Protein AF-A0A950X921-F1 (afdb_monomer)

Radius of gyration: 24.31 Å; Cα contacts (8 Å, |Δi|>4): 51; chains: 1; bounding box: 47×46×58 Å

Sequence (101 aa):
MPWKEHGVMEERFRLVEEWKSGDWSMAELCRFYGVTRVTGYKWVERYESGGMEALRDLSRAPKRHPNEVGEEMEDLVIAEREKHPSWGAPKIRARLSREHP

Foldseek 3Di:
DPDDDDDPLRLLQVLLVVVVVVPDDLVRSCV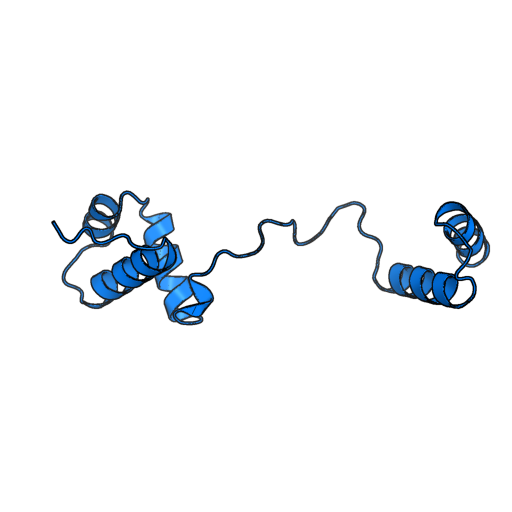VSVHDSVVSVVSNVQCVVPNSVSSDDDDPDDPDDPPDDDPVVVVQLVVLCVVPVPDDPVVSVVVCVVVPD

Mean predicted aligned error: 8.4 Å

Structure (mmCIF, N/CA/C/O backbone):
data_AF-A0A950X921-F1
#
_entry.id   AF-A0A950X921-F1
#
loop_
_atom_site.group_PDB
_atom_site.id
_atom_site.type_symbol
_atom_site.label_atom_id
_atom_site.label_alt_id
_atom_site.label_comp_id
_atom_site.label_asym_id
_atom_site.label_entity_id
_atom_site.label_seq_id
_atom_site.pdbx_PDB_ins_code
_atom_site.Cartn_x
_atom_site.Cartn_y
_atom_site.Cartn_z
_atom_site.occupancy
_atom_site.B_iso_or_equiv
_atom_site.auth_seq_id
_atom_site.auth_comp_id
_atom_site.auth_asym_id
_atom_site.auth_atom_id
_atom_site.pdbx_PDB_model_num
ATOM 1 N N . MET A 1 1 ? -24.030 27.620 5.036 1.00 44.66 1 MET A N 1
ATOM 2 C CA . MET A 1 1 ? -23.810 26.229 5.486 1.00 44.66 1 MET A CA 1
ATOM 3 C C . MET A 1 1 ? -22.370 25.872 5.154 1.00 44.66 1 MET A C 1
ATOM 5 O O . MET A 1 1 ? -22.095 25.753 3.965 1.00 44.66 1 MET A O 1
ATOM 9 N N . PRO A 1 2 ? -21.427 25.812 6.109 1.00 57.47 2 PRO A N 1
ATOM 10 C CA . PRO A 1 2 ? -20.059 25.445 5.776 1.00 57.47 2 PRO A CA 1
ATOM 11 C C . PRO A 1 2 ? -20.007 23.919 5.707 1.00 57.47 2 PRO A C 1
ATOM 13 O O . PRO A 1 2 ? -19.871 23.237 6.721 1.00 57.47 2 PRO A O 1
ATOM 16 N N . TRP A 1 3 ? -20.240 23.382 4.515 1.00 58.03 3 TRP A N 1
ATOM 17 C CA . TRP A 1 3 ? -20.096 21.958 4.250 1.00 58.03 3 TRP A CA 1
ATOM 18 C C . TRP A 1 3 ? -18.636 21.571 4.452 1.00 58.03 3 TRP A C 1
ATOM 20 O O . TRP A 1 3 ? -17.739 22.255 3.961 1.00 58.03 3 TRP A O 1
ATOM 30 N N . LYS A 1 4 ? -18.399 20.491 5.196 1.00 61.12 4 LYS A N 1
ATOM 31 C CA . LYS A 1 4 ? -17.074 19.889 5.264 1.00 61.12 4 LYS A CA 1
ATOM 32 C C . LYS A 1 4 ? -16.993 18.821 4.182 1.00 61.12 4 LYS A C 1
ATOM 34 O O . LYS A 1 4 ? -17.518 17.723 4.353 1.00 61.12 4 LYS A O 1
ATOM 39 N N . GLU A 1 5 ? -16.389 19.173 3.059 1.00 63.59 5 GLU A N 1
ATOM 40 C CA . GLU A 1 5 ? -15.915 18.189 2.092 1.00 63.59 5 GLU A CA 1
ATOM 41 C C . GLU A 1 5 ? -14.666 17.545 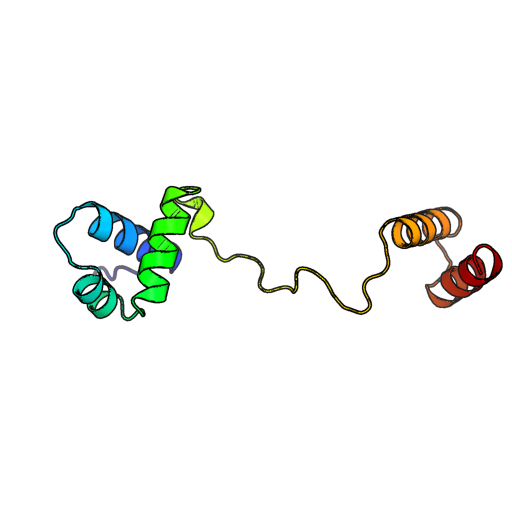2.684 1.00 63.59 5 GLU A C 1
ATOM 43 O O . GLU A 1 5 ? -13.728 18.251 3.048 1.00 63.59 5 GLU A O 1
ATOM 48 N N . HIS A 1 6 ? -14.674 16.225 2.834 1.00 69.69 6 HIS A N 1
ATOM 49 C CA . HIS A 1 6 ? -13.517 15.501 3.337 1.00 69.69 6 HIS A CA 1
ATOM 50 C C . HIS A 1 6 ? -12.996 14.556 2.273 1.00 69.69 6 HIS A C 1
ATOM 52 O O . HIS A 1 6 ? -13.762 13.854 1.610 1.00 69.69 6 HIS A O 1
ATOM 58 N N . GLY A 1 7 ? -11.676 14.528 2.122 1.00 86.50 7 GLY A N 1
ATOM 59 C CA . GLY A 1 7 ? -11.031 13.550 1.260 1.00 86.50 7 GLY A CA 1
ATOM 60 C C . GLY A 1 7 ? -11.089 12.149 1.872 1.00 86.50 7 GLY A C 1
ATOM 61 O O . GLY A 1 7 ? -11.084 11.985 3.090 1.00 86.50 7 GLY A O 1
ATOM 62 N N . VAL A 1 8 ? -11.024 11.117 1.027 1.00 89.31 8 VAL A N 1
ATOM 63 C CA . VAL A 1 8 ? -10.934 9.708 1.466 1.00 89.31 8 VAL A CA 1
ATOM 64 C C . VAL A 1 8 ? -9.798 9.499 2.482 1.00 89.31 8 VAL A C 1
ATOM 66 O O . VAL A 1 8 ? -9.927 8.718 3.422 1.00 89.31 8 VAL A O 1
ATOM 69 N N . MET A 1 9 ? -8.684 10.219 2.321 1.00 91.94 9 MET A N 1
ATOM 70 C CA . MET A 1 9 ? -7.558 10.203 3.261 1.00 91.94 9 MET A CA 1
ATOM 71 C C . MET A 1 9 ? -7.914 10.763 4.642 1.00 91.94 9 MET A C 1
ATOM 73 O O . MET A 1 9 ? -7.530 10.173 5.648 1.00 91.94 9 MET A O 1
ATOM 77 N N . GLU A 1 10 ? -8.654 11.871 4.703 1.00 92.31 10 GLU A N 1
ATOM 78 C CA . GLU A 1 10 ? -9.081 12.485 5.967 1.00 92.31 10 GLU A CA 1
ATOM 79 C C . GLU A 1 10 ? -10.108 11.625 6.701 1.00 92.31 10 GLU A C 1
ATOM 81 O O . GLU A 1 10 ? -10.102 11.564 7.929 1.00 92.31 10 GLU A O 1
ATOM 86 N N . GLU A 1 11 ? -10.993 10.941 5.973 1.00 94.12 11 GLU A N 1
ATOM 87 C CA . GLU A 1 11 ? -11.918 9.979 6.581 1.00 94.12 11 GLU A CA 1
ATOM 88 C C . GLU A 1 11 ? -11.181 8.772 7.161 1.00 94.12 11 GLU A C 1
ATOM 90 O O . GLU A 1 11 ? -11.426 8.399 8.307 1.00 94.12 11 GLU A O 1
ATOM 95 N N . ARG A 1 12 ? -10.222 8.201 6.417 1.00 95.50 12 ARG A N 1
ATOM 96 C CA . ARG A 1 12 ? -9.374 7.106 6.920 1.00 95.50 12 ARG A CA 1
ATOM 97 C C . ARG A 1 12 ? -8.589 7.529 8.156 1.00 95.50 12 ARG A C 1
ATOM 99 O O . ARG A 1 12 ? -8.477 6.746 9.093 1.00 95.50 12 ARG A O 1
ATOM 106 N N . PHE A 1 13 ? -8.047 8.744 8.154 1.00 96.00 13 PHE A N 1
ATOM 107 C C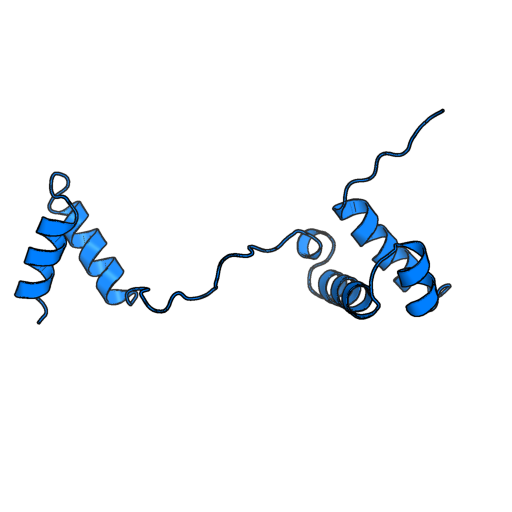A . PHE A 1 13 ? -7.277 9.262 9.279 1.00 96.00 13 PH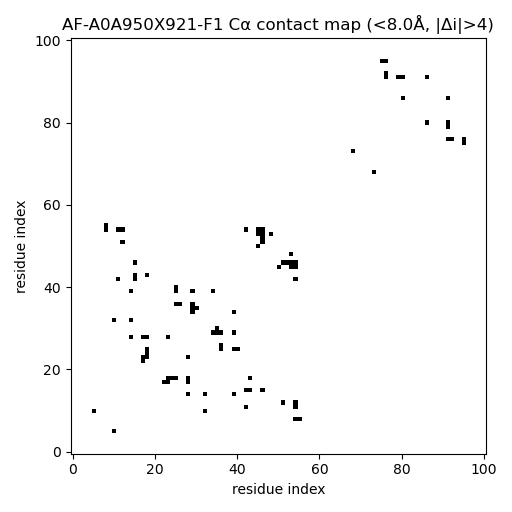E A CA 1
ATOM 108 C C . PHE A 1 13 ? -8.147 9.447 10.526 1.00 96.00 13 PHE A C 1
ATOM 110 O O . PHE A 1 13 ? -7.789 8.932 11.582 1.00 96.00 13 PHE A O 1
ATOM 117 N N . ARG A 1 14 ? -9.324 10.071 10.400 1.00 95.50 14 ARG A N 1
ATOM 118 C CA . ARG A 1 14 ? -10.240 10.239 11.539 1.00 95.50 14 ARG A CA 1
ATOM 119 C C . ARG A 1 14 ? -10.760 8.935 12.105 1.00 95.50 14 ARG A C 1
ATOM 121 O O . ARG A 1 14 ? -10.825 8.811 13.320 1.00 95.50 14 ARG A O 1
ATOM 128 N N . LEU A 1 15 ? -11.051 7.950 11.253 1.00 96.12 15 LEU A N 1
ATOM 129 C CA . LEU A 1 15 ? -11.377 6.606 11.723 1.00 96.12 15 LEU A CA 1
ATOM 130 C C . LEU A 1 15 ? -10.272 6.092 12.656 1.00 96.12 15 LEU A C 1
ATOM 132 O O . LEU A 1 15 ? -10.559 5.567 13.726 1.00 96.12 15 LEU A O 1
ATOM 136 N N . VAL A 1 16 ? -9.001 6.266 12.288 1.00 97.00 16 VAL A N 1
ATOM 137 C CA . VAL A 1 16 ? -7.889 5.824 13.137 1.00 97.00 16 VAL A CA 1
ATOM 138 C C . VAL A 1 16 ? -7.763 6.661 14.412 1.00 97.00 16 VAL A C 1
ATOM 140 O O . VAL A 1 16 ? -7.508 6.089 15.469 1.00 97.00 16 VAL A O 1
ATOM 143 N N . GLU A 1 17 ? -7.943 7.981 14.352 1.00 96.75 17 GLU A N 1
ATOM 144 C CA . GLU A 1 17 ? -7.905 8.833 15.550 1.00 96.75 17 GLU A CA 1
ATOM 145 C C . GLU A 1 17 ? -9.013 8.479 16.550 1.00 96.75 17 GLU A C 1
ATOM 147 O O . GLU A 1 17 ? -8.733 8.314 17.736 1.00 96.75 17 GLU A O 1
ATOM 152 N N . GLU A 1 18 ? -10.244 8.283 16.078 1.00 97.25 18 GLU A N 1
ATOM 153 C CA . GLU A 1 18 ? -11.379 7.879 16.917 1.00 97.25 18 GLU A CA 1
ATOM 154 C C . GLU A 1 18 ? -11.217 6.456 17.459 1.00 97.25 18 GLU A C 1
ATOM 156 O O . GLU A 1 18 ? -11.597 6.174 18.592 1.00 97.25 18 GLU A O 1
ATOM 161 N N . TRP A 1 19 ? -10.587 5.553 16.701 1.00 97.19 19 TRP A N 1
ATOM 162 C CA . TRP A 1 19 ? -10.196 4.251 17.242 1.00 97.19 19 TRP A CA 1
ATOM 163 C C . TRP A 1 19 ? -9.173 4.391 18.377 1.00 97.19 19 TRP A C 1
ATOM 165 O O . TRP A 1 19 ? -9.285 3.722 19.404 1.00 97.19 19 TRP A O 1
ATOM 175 N N . LYS A 1 20 ? -8.180 5.274 18.212 1.00 95.44 20 LYS A N 1
ATOM 176 C CA . LYS A 1 20 ? -7.127 5.511 19.209 1.00 95.44 20 LYS A CA 1
ATOM 177 C C . LYS A 1 20 ? -7.614 6.237 20.458 1.00 95.44 20 LYS A C 1
ATOM 179 O O . LYS A 1 20 ? -6.957 6.108 21.489 1.00 95.44 20 LYS A O 1
ATOM 184 N N . SER A 1 21 ? -8.726 6.971 20.392 1.00 95.75 21 SER A N 1
ATOM 185 C CA . SER A 1 21 ? -9.311 7.593 21.585 1.00 95.75 21 SER A CA 1
ATOM 186 C C . SER A 1 21 ? -9.814 6.548 22.587 1.00 95.75 21 SER A C 1
ATOM 188 O O . SER A 1 21 ? -9.817 6.800 23.787 1.00 95.75 21 SER A O 1
ATOM 190 N N . GLY A 1 22 ? -10.177 5.352 22.104 1.00 95.06 22 GLY A N 1
ATOM 191 C CA . GLY A 1 22 ? -10.694 4.259 22.928 1.00 95.06 22 GLY A CA 1
ATOM 192 C C . GLY A 1 22 ? -12.166 4.414 23.320 1.00 95.06 22 GLY A C 1
ATOM 193 O O . GLY A 1 22 ? -12.694 3.552 24.019 1.00 95.06 22 GLY A O 1
ATOM 194 N N . ASP A 1 23 ? -12.841 5.465 22.845 1.00 95.62 23 ASP A N 1
ATOM 195 C CA . ASP A 1 23 ? -14.246 5.749 23.175 1.00 95.62 23 ASP A CA 1
ATOM 196 C C . ASP A 1 23 ? -15.235 4.883 22.378 1.00 95.62 23 ASP A C 1
ATOM 198 O O . ASP A 1 23 ? -16.413 4.794 22.723 1.00 95.62 23 ASP A O 1
ATOM 202 N N . TRP A 1 24 ? -14.762 4.245 21.304 1.00 96.00 24 TRP A N 1
ATOM 203 C CA . TRP A 1 24 ? -15.577 3.478 20.367 1.00 96.00 24 TRP A CA 1
ATOM 204 C C . TRP A 1 24 ? -15.110 2.031 20.287 1.00 96.00 24 TRP A C 1
ATOM 206 O O . TRP A 1 24 ? -13.919 1.744 20.147 1.00 96.00 24 TRP A O 1
ATOM 216 N N . SER A 1 25 ? -16.054 1.091 20.240 1.00 97.25 25 SER A N 1
ATOM 217 C CA . SER A 1 25 ? -15.730 -0.245 19.742 1.00 97.25 25 SER A CA 1
ATOM 218 C C . SER A 1 25 ? -15.538 -0.218 18.220 1.00 97.25 25 SER A C 1
ATOM 220 O O . SER A 1 25 ? -16.178 0.552 17.499 1.00 97.25 25 SER A O 1
ATOM 222 N N . MET A 1 26 ? -14.728 -1.140 17.685 1.00 96.94 26 MET A N 1
ATOM 223 C CA . MET A 1 26 ? -14.494 -1.228 16.235 1.00 96.94 26 MET A CA 1
ATOM 224 C C . MET A 1 26 ? -15.804 -1.439 15.460 1.00 96.94 26 MET A C 1
ATOM 226 O O . MET A 1 26 ? -15.958 -0.986 14.329 1.00 96.94 26 MET A O 1
ATOM 230 N N . ALA A 1 27 ? -16.771 -2.133 16.066 1.00 97.31 27 ALA A N 1
ATOM 231 C CA . ALA A 1 27 ? -18.071 -2.375 15.460 1.00 97.31 27 ALA A CA 1
ATOM 232 C C . ALA A 1 27 ? -18.915 -1.094 15.343 1.00 97.31 27 ALA A C 1
ATOM 234 O O . ALA A 1 27 ? -19.577 -0.912 14.323 1.00 97.31 27 ALA A O 1
ATOM 235 N N . GLU A 1 28 ? -18.908 -0.229 16.358 1.00 97.19 28 GLU A N 1
ATOM 236 C CA . GLU A 1 28 ? -19.618 1.059 16.332 1.00 97.19 28 GLU A CA 1
ATOM 237 C C . GLU A 1 28 ? -18.976 2.015 15.338 1.00 97.19 28 GLU A C 1
ATOM 239 O O . GLU A 1 28 ? -19.668 2.556 14.476 1.00 97.19 28 GLU A O 1
ATOM 244 N N . LEU A 1 29 ? -17.651 2.119 15.390 1.00 96.81 29 LEU A N 1
ATOM 245 C CA . LEU A 1 29 ? -16.872 2.964 14.501 1.00 96.81 29 LEU A CA 1
ATOM 246 C C . LEU A 1 29 ? -17.081 2.579 13.029 1.00 96.81 29 LEU A C 1
ATOM 248 O O . LEU A 1 29 ? -17.430 3.409 12.195 1.00 96.81 29 LEU A O 1
ATOM 252 N N . CYS A 1 30 ? -16.974 1.290 12.698 1.00 96.44 30 CYS A N 1
ATOM 253 C CA . CYS A 1 30 ? -17.192 0.819 11.330 1.00 96.44 30 CYS A CA 1
ATOM 254 C C . CYS A 1 30 ? -18.622 1.077 10.827 1.00 96.44 30 CYS A C 1
ATOM 256 O O . CYS A 1 30 ? -18.800 1.378 9.647 1.00 96.44 30 CYS A O 1
ATOM 258 N N . ARG A 1 31 ? -19.639 0.998 11.702 1.00 96.81 31 ARG A N 1
ATOM 259 C CA . ARG A 1 31 ? -21.020 1.373 11.346 1.00 96.81 31 ARG A CA 1
ATOM 260 C C . ARG A 1 31 ? -21.143 2.868 11.059 1.00 96.81 31 ARG A C 1
ATOM 262 O O . ARG A 1 31 ? -21.837 3.222 10.113 1.00 96.81 31 ARG A O 1
ATOM 269 N N . PHE A 1 32 ? -20.470 3.712 11.839 1.00 95.25 32 PHE A N 1
ATOM 270 C CA . PHE A 1 32 ? -20.473 5.162 11.651 1.00 95.25 32 PHE A CA 1
ATOM 271 C C . PHE A 1 32 ? -19.815 5.576 10.324 1.00 95.25 32 PHE A C 1
ATOM 273 O O . PHE A 1 32 ? -20.404 6.337 9.564 1.00 95.25 32 PHE A O 1
ATOM 280 N N . TYR A 1 33 ? -18.655 4.999 9.992 1.00 94.06 33 TYR A N 1
ATOM 281 C CA . TYR A 1 33 ? -17.934 5.279 8.739 1.00 94.06 33 TYR A CA 1
ATOM 282 C C . TYR A 1 33 ? -18.438 4.483 7.520 1.00 94.06 33 TYR A C 1
ATOM 284 O O . TYR A 1 33 ? -17.908 4.642 6.423 1.00 94.06 33 TYR A O 1
ATOM 292 N N . GLY A 1 34 ? -19.420 3.588 7.680 1.00 94.94 34 GLY A N 1
ATOM 293 C CA . GLY A 1 34 ? -19.950 2.784 6.571 1.00 94.94 34 GLY A CA 1
ATOM 294 C C . GLY A 1 34 ? -18.950 1.781 5.978 1.00 94.94 34 GLY A C 1
ATOM 295 O O . GLY A 1 34 ? -19.054 1.418 4.806 1.00 94.94 34 GLY A O 1
ATOM 296 N N . VAL A 1 35 ? -17.978 1.317 6.769 1.00 95.88 35 VAL A N 1
ATOM 297 C CA . VAL A 1 35 ? -16.957 0.346 6.346 1.00 95.88 35 VAL A CA 1
ATOM 298 C C . VAL A 1 35 ? -17.130 -0.994 7.052 1.00 95.88 35 VAL A C 1
ATOM 300 O O . VAL A 1 35 ? -17.789 -1.120 8.081 1.00 95.88 35 VAL A O 1
ATOM 303 N N . THR A 1 36 ? -16.520 -2.045 6.509 1.00 97.94 36 THR A N 1
ATOM 304 C CA . THR A 1 36 ? -16.481 -3.340 7.202 1.00 97.94 36 THR A CA 1
ATOM 305 C C . THR A 1 36 ? -15.441 -3.328 8.325 1.00 97.94 36 THR A C 1
ATOM 307 O O . THR A 1 36 ? -14.431 -2.633 8.230 1.00 97.94 36 THR A O 1
ATOM 310 N N . ARG A 1 37 ? -15.619 -4.175 9.349 1.00 97.75 37 ARG A N 1
ATOM 311 C CA . ARG A 1 37 ? -14.626 -4.358 10.431 1.00 97.75 37 ARG A CA 1
ATOM 312 C C . ARG A 1 37 ? -13.231 -4.718 9.911 1.00 97.75 37 ARG A C 1
ATOM 314 O O . ARG A 1 37 ? -12.244 -4.213 10.427 1.00 97.75 37 ARG A O 1
ATOM 321 N N . VAL A 1 38 ? -13.149 -5.540 8.862 1.00 98.06 38 VAL A N 1
ATOM 322 C CA . VAL A 1 38 ? -11.876 -5.914 8.215 1.00 98.06 38 VAL A CA 1
ATOM 323 C C . VAL A 1 38 ? -11.182 -4.682 7.630 1.00 98.06 38 VAL A C 1
ATOM 325 O O . VAL A 1 38 ? -9.975 -4.517 7.776 1.00 98.06 38 VAL A O 1
ATOM 328 N N . THR A 1 39 ? -11.947 -3.789 7.000 1.00 96.69 39 THR A N 1
ATOM 329 C CA . THR A 1 39 ? -11.440 -2.513 6.484 1.00 96.69 39 THR A CA 1
ATOM 330 C C . THR A 1 39 ? -10.988 -1.588 7.614 1.00 96.69 39 THR A C 1
ATOM 332 O O . THR A 1 39 ? -9.927 -0.984 7.490 1.00 96.69 39 THR A O 1
ATOM 335 N N . GLY A 1 40 ? -11.751 -1.509 8.709 1.00 97.00 40 GLY A N 1
ATOM 336 C CA . GLY A 1 40 ? -11.390 -0.725 9.893 1.00 97.00 40 GLY A CA 1
ATOM 337 C C . GLY A 1 40 ? -10.046 -1.153 10.484 1.00 97.00 40 GLY A C 1
ATOM 338 O O . GLY A 1 40 ? -9.118 -0.349 10.532 1.00 97.00 40 GLY A O 1
ATOM 339 N N . TYR A 1 41 ? -9.896 -2.439 10.826 1.00 97.81 41 TYR A N 1
ATOM 340 C CA . TYR A 1 41 ? -8.631 -2.974 11.352 1.00 97.81 41 TYR A CA 1
ATOM 341 C C . TYR A 1 41 ? -7.458 -2.774 10.387 1.00 97.81 41 TYR A C 1
ATOM 343 O O . TYR A 1 41 ? -6.381 -2.369 10.814 1.00 97.81 41 TYR A O 1
ATOM 351 N N . LYS A 1 42 ? -7.676 -2.972 9.081 1.00 97.25 42 LYS A N 1
ATOM 352 C CA . LYS A 1 42 ? -6.651 -2.724 8.058 1.00 97.25 42 LYS A CA 1
ATOM 353 C C . LYS A 1 42 ? -6.131 -1.283 8.086 1.00 97.25 42 LYS A C 1
ATOM 355 O O . LYS A 1 42 ? -4.941 -1.069 7.868 1.00 97.25 42 LYS A O 1
ATOM 360 N N . TRP A 1 43 ? -6.999 -0.287 8.274 1.00 97.19 43 TRP A N 1
ATOM 361 C CA . TRP A 1 43 ? -6.561 1.113 8.309 1.00 97.19 43 TRP A CA 1
ATOM 362 C C . TRP A 1 43 ? -5.790 1.449 9.581 1.00 97.19 43 TRP A C 1
ATOM 364 O O . TRP A 1 43 ? -4.785 2.153 9.493 1.00 97.19 43 TRP A O 1
ATOM 374 N N . VAL A 1 44 ? -6.201 0.890 10.720 1.00 97.12 44 VAL A N 1
ATOM 375 C CA . VAL A 1 44 ? -5.465 1.007 11.987 1.00 97.12 44 VAL A CA 1
ATOM 376 C C . VAL A 1 44 ? -4.062 0.416 11.852 1.00 97.12 44 VAL A C 1
ATOM 378 O O . VAL A 1 44 ? -3.086 1.125 12.073 1.00 97.12 44 VAL A O 1
ATOM 381 N N . GLU A 1 45 ? -3.956 -0.831 11.389 1.00 97.25 45 GLU A N 1
ATOM 382 C CA . GLU A 1 45 ? -2.673 -1.521 11.198 1.00 97.25 45 GLU A CA 1
ATOM 383 C C . GLU A 1 45 ? -1.753 -0.753 10.234 1.00 97.25 45 GLU A C 1
ATOM 385 O O . GLU A 1 45 ? -0.567 -0.552 10.502 1.00 97.25 45 GLU A O 1
ATOM 390 N N . ARG A 1 46 ? -2.299 -0.244 9.121 1.00 96.81 46 ARG A N 1
ATOM 391 C CA . ARG A 1 46 ? -1.532 0.589 8.184 1.00 96.81 46 ARG A CA 1
ATOM 392 C C . ARG A 1 46 ? -0.993 1.845 8.851 1.00 96.81 46 ARG A C 1
ATOM 394 O O . ARG A 1 46 ? 0.193 2.137 8.704 1.00 96.81 46 ARG A O 1
ATOM 401 N N . TYR A 1 47 ? -1.836 2.566 9.582 1.00 96.69 47 TYR A N 1
ATOM 402 C CA . TYR A 1 47 ? -1.406 3.771 10.279 1.00 96.69 47 TYR A CA 1
ATOM 403 C C . TYR A 1 47 ? -0.335 3.475 11.335 1.00 96.69 47 TYR A C 1
ATOM 405 O O . TYR A 1 47 ? 0.621 4.233 11.467 1.00 96.69 47 TYR A O 1
ATOM 413 N N . GLU A 1 48 ? -0.449 2.363 12.058 1.00 95.81 48 GLU A N 1
ATOM 414 C CA . GLU A 1 48 ? 0.574 1.929 13.016 1.00 95.81 48 GLU A CA 1
ATOM 415 C C . GLU A 1 48 ? 1.902 1.580 12.329 1.00 95.81 48 GLU A C 1
ATOM 417 O O . GLU A 1 48 ? 2.963 1.867 12.877 1.00 95.81 48 GLU A O 1
ATOM 422 N N . SER A 1 49 ? 1.856 1.034 11.110 1.00 96.50 49 SER A N 1
ATOM 423 C CA . SER A 1 49 ? 3.058 0.653 10.357 1.00 96.50 49 SER A CA 1
ATOM 424 C C . SER A 1 49 ? 3.798 1.818 9.685 1.00 96.50 49 SER A C 1
ATOM 426 O O . SER A 1 49 ? 5.009 1.735 9.488 1.00 96.50 49 SER A O 1
ATOM 428 N N . GLY A 1 50 ? 3.100 2.892 9.299 1.00 93.75 50 GLY A N 1
ATOM 429 C CA . GLY A 1 50 ? 3.700 3.947 8.470 1.00 93.75 50 GLY A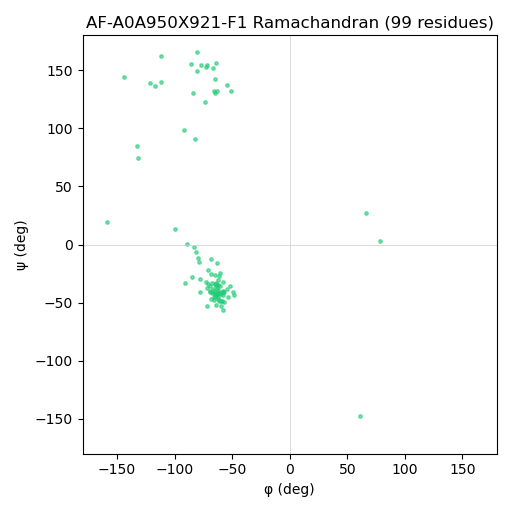 CA 1
ATOM 430 C C . GLY A 1 50 ? 2.998 5.303 8.519 1.00 93.75 50 GLY A C 1
ATOM 431 O O . GLY A 1 50 ? 3.167 6.119 7.612 1.00 93.75 50 GLY A O 1
ATOM 432 N N . GLY A 1 51 ? 2.197 5.550 9.556 1.00 94.75 51 GLY A N 1
ATOM 433 C CA . GLY A 1 51 ? 1.534 6.827 9.801 1.00 94.75 51 GLY A CA 1
ATOM 434 C C . GLY A 1 51 ? 0.568 7.241 8.691 1.00 94.75 51 GLY A C 1
ATOM 435 O O . GLY A 1 51 ? -0.075 6.415 8.041 1.00 94.75 51 GLY A O 1
ATOM 436 N N . MET A 1 52 ? 0.460 8.553 8.474 1.00 93.50 52 MET A N 1
ATOM 437 C CA . MET A 1 52 ? -0.496 9.134 7.527 1.00 93.50 52 MET A CA 1
ATOM 438 C C . MET A 1 52 ? -0.233 8.708 6.076 1.00 93.50 52 MET A C 1
ATOM 440 O O . MET A 1 52 ? -1.174 8.477 5.321 1.00 93.50 52 MET A O 1
ATOM 444 N N . GLU A 1 53 ? 1.031 8.532 5.692 1.00 93.00 53 GLU A N 1
ATOM 445 C CA . GLU A 1 53 ? 1.408 8.112 4.338 1.00 93.00 53 GLU A CA 1
ATOM 446 C C . GLU A 1 53 ? 0.904 6.701 4.007 1.00 93.00 53 GLU A C 1
ATOM 448 O O . GLU A 1 53 ? 0.449 6.446 2.890 1.00 93.00 53 GLU A O 1
ATOM 453 N N . ALA A 1 54 ? 0.885 5.800 4.994 1.00 94.25 54 ALA A N 1
ATOM 454 C CA . ALA A 1 54 ? 0.401 4.431 4.825 1.00 94.25 54 ALA A CA 1
ATOM 455 C C . ALA A 1 54 ? -1.120 4.330 4.586 1.00 94.25 54 ALA A C 1
AT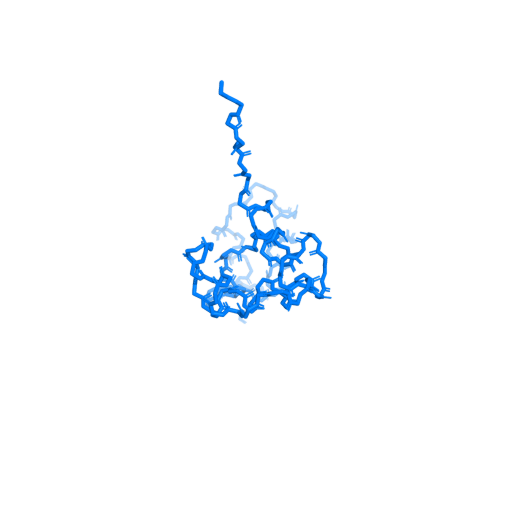OM 457 O O . ALA A 1 54 ? -1.617 3.279 4.163 1.00 94.25 54 ALA A O 1
ATOM 458 N N . LEU A 1 55 ? -1.874 5.412 4.811 1.00 94.69 55 LEU A N 1
ATOM 459 C CA . LEU A 1 55 ? -3.307 5.472 4.513 1.00 94.69 55 LEU A CA 1
ATOM 460 C C . LEU A 1 55 ? -3.605 5.714 3.028 1.00 94.69 55 LEU A C 1
ATOM 462 O O . LEU A 1 55 ? -4.754 5.534 2.612 1.00 94.69 55 LEU A O 1
ATOM 466 N N . ARG A 1 56 ? -2.598 6.073 2.219 1.00 93.31 56 ARG A N 1
ATOM 467 C CA . ARG A 1 56 ? -2.761 6.261 0.772 1.00 93.31 56 ARG A CA 1
ATOM 468 C C . ARG A 1 56 ? -3.147 4.962 0.072 1.00 93.31 56 ARG A C 1
ATOM 470 O O . ARG A 1 56 ? -2.911 3.845 0.550 1.00 93.31 56 ARG A O 1
ATOM 477 N N . ASP A 1 57 ? -3.774 5.113 -1.090 1.00 90.12 57 ASP A N 1
ATOM 478 C CA . ASP A 1 57 ? -4.030 3.971 -1.954 1.00 90.12 57 ASP A CA 1
ATOM 479 C C . ASP A 1 57 ? -2.706 3.394 -2.448 1.00 90.12 57 ASP A C 1
ATOM 481 O O . ASP A 1 57 ? -1.825 4.103 -2.931 1.00 90.12 57 ASP A O 1
ATOM 485 N N . LEU A 1 58 ? -2.573 2.078 -2.301 1.00 86.62 58 LEU A N 1
ATOM 486 C CA . LEU A 1 58 ? -1.459 1.343 -2.879 1.00 86.62 58 LEU A CA 1
ATOM 487 C C . LEU A 1 58 ? -1.801 0.981 -4.318 1.00 86.62 58 LEU A C 1
ATOM 489 O O . LEU A 1 58 ? -2.976 0.828 -4.667 1.00 86.62 58 LEU A O 1
ATOM 493 N N . SER A 1 59 ? -0.761 0.777 -5.126 1.00 86.69 59 SER A N 1
ATOM 494 C CA . SER A 1 59 ? -0.927 0.250 -6.476 1.00 86.69 59 SER A CA 1
ATOM 495 C C . SER A 1 59 ? -1.777 -1.021 -6.454 1.00 86.69 59 SER A C 1
ATOM 497 O O . SER A 1 59 ? -1.562 -1.928 -5.648 1.00 86.69 59 SER A O 1
ATOM 499 N N . ARG A 1 60 ? -2.761 -1.068 -7.355 1.00 85.75 60 ARG A N 1
ATOM 500 C CA . ARG A 1 60 ? -3.610 -2.244 -7.591 1.00 85.75 60 ARG A CA 1
ATOM 501 C C . ARG A 1 60 ? -3.009 -3.168 -8.652 1.00 85.75 60 ARG A C 1
ATOM 503 O O . ARG A 1 60 ? -3.626 -4.177 -8.981 1.00 85.75 60 ARG A O 1
ATOM 510 N N . ALA A 1 61 ? -1.848 -2.811 -9.203 1.00 86.62 61 ALA A N 1
ATOM 511 C CA . ALA A 1 61 ? -1.164 -3.625 -10.190 1.00 86.62 61 ALA A CA 1
ATOM 512 C C . ALA A 1 61 ? -0.718 -4.960 -9.565 1.00 86.62 61 ALA A C 1
ATOM 514 O O . ALA A 1 61 ? -0.296 -4.983 -8.401 1.00 86.62 61 ALA A O 1
ATOM 515 N N . PRO A 1 62 ? -0.797 -6.074 -10.313 1.00 85.12 62 PRO A N 1
ATOM 516 C CA . PRO A 1 62 ? -0.182 -7.326 -9.902 1.00 85.12 62 PRO A CA 1
ATOM 517 C C . PRO A 1 62 ? 1.302 -7.109 -9.606 1.00 85.12 62 PRO A C 1
ATOM 519 O O . PRO A 1 62 ? 1.993 -6.436 -10.363 1.00 85.12 62 PRO A O 1
ATOM 522 N N . LYS A 1 63 ? 1.798 -7.699 -8.514 1.00 85.38 63 LYS A N 1
ATOM 523 C CA . LYS A 1 63 ? 3.231 -7.648 -8.185 1.00 85.38 63 LYS A CA 1
ATOM 524 C C . LYS A 1 63 ? 4.091 -8.443 -9.164 1.00 85.38 63 LYS A C 1
ATOM 526 O O . LYS A 1 63 ? 5.281 -8.185 -9.238 1.00 85.38 63 LYS A O 1
ATOM 531 N N . ARG A 1 64 ? 3.498 -9.451 -9.807 1.00 82.31 64 ARG A N 1
ATOM 532 C CA . ARG A 1 64 ? 4.129 -10.284 -10.828 1.00 82.31 64 ARG A CA 1
ATOM 533 C C . ARG A 1 64 ? 3.116 -10.653 -11.893 1.00 82.31 64 ARG A C 1
ATOM 535 O O . ARG A 1 64 ? 1.948 -10.894 -11.566 1.00 82.31 64 ARG A O 1
ATOM 542 N N . HIS A 1 65 ? 3.567 -10.727 -13.136 1.00 84.06 65 HIS A N 1
ATOM 543 C CA . HIS A 1 65 ? 2.766 -11.212 -14.255 1.00 84.06 65 HIS A CA 1
ATOM 544 C C . HIS A 1 65 ? 3.332 -12.556 -14.753 1.00 84.06 65 HIS A C 1
ATOM 546 O O . HIS A 1 65 ? 4.545 -12.708 -14.825 1.00 84.06 65 HIS A O 1
ATOM 552 N N . PRO A 1 66 ? 2.509 -13.557 -15.121 1.00 85.81 66 PRO A N 1
ATOM 553 C CA . PR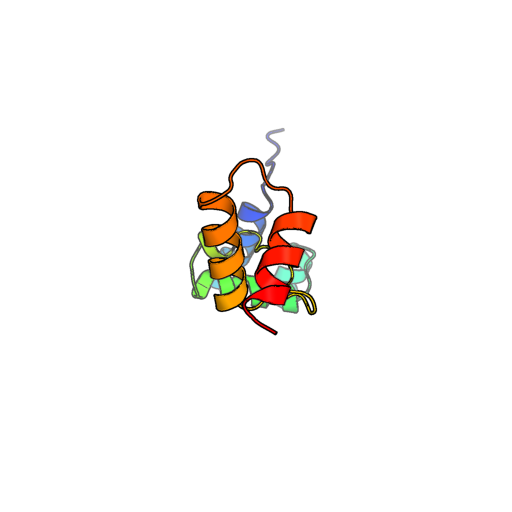O A 1 66 ? 3.021 -14.862 -15.564 1.00 85.81 66 PRO A CA 1
ATOM 554 C C . PRO A 1 66 ? 3.909 -14.792 -16.817 1.00 85.81 66 PRO A C 1
ATOM 556 O O . PRO A 1 66 ? 4.741 -15.666 -17.020 1.00 85.81 66 PRO A O 1
ATOM 559 N N . ASN A 1 67 ? 3.739 -13.752 -17.638 1.00 85.44 67 ASN A N 1
ATOM 560 C CA . ASN A 1 67 ? 4.562 -13.497 -18.828 1.00 85.44 67 ASN A CA 1
ATOM 561 C C . ASN A 1 67 ? 5.650 -12.434 -18.590 1.00 85.44 67 ASN A C 1
ATOM 563 O O . ASN A 1 67 ? 6.165 -11.872 -19.554 1.00 85.44 67 ASN A O 1
ATOM 567 N N . GLU A 1 68 ? 5.915 -12.075 -17.335 1.00 85.00 68 GLU A N 1
ATOM 568 C CA . GLU A 1 68 ? 7.027 -11.194 -16.979 1.00 85.00 68 GLU A CA 1
ATOM 569 C C . GLU A 1 68 ? 8.345 -11.907 -17.292 1.00 85.00 68 GLU A C 1
ATOM 571 O O . GLU A 1 68 ? 8.513 -13.093 -16.994 1.00 85.00 68 GLU A O 1
ATOM 576 N N . VAL A 1 69 ? 9.246 -11.203 -17.969 1.00 85.06 69 VAL A N 1
ATOM 577 C CA . VAL A 1 69 ? 10.576 -11.718 -18.292 1.00 85.06 69 VAL A CA 1
ATOM 578 C C . VAL A 1 69 ? 11.478 -11.570 -17.066 1.00 85.06 69 VAL A C 1
ATOM 580 O O . VAL A 1 69 ? 11.274 -10.687 -16.243 1.00 85.06 69 VAL A O 1
ATOM 583 N N . GLY A 1 70 ? 12.445 -12.472 -16.899 1.00 87.94 70 GLY A N 1
ATOM 584 C CA . GLY A 1 70 ? 13.406 -12.358 -15.800 1.00 87.94 70 GLY A CA 1
ATOM 585 C C . GLY A 1 70 ? 14.304 -11.131 -15.967 1.00 87.94 70 GLY A C 1
ATOM 586 O O . GLY A 1 70 ? 14.593 -10.746 -17.097 1.00 87.94 70 GLY A O 1
ATOM 587 N N . GLU A 1 71 ? 14.785 -10.581 -14.850 1.00 88.88 71 GLU A N 1
ATOM 588 C CA . GLU A 1 71 ? 15.651 -9.387 -14.786 1.00 88.88 71 GLU A CA 1
ATOM 589 C C . GLU A 1 71 ? 16.840 -9.470 -15.761 1.00 88.88 71 GLU A C 1
ATOM 591 O O . GLU A 1 71 ? 17.074 -8.555 -16.541 1.00 88.88 71 GLU A O 1
ATOM 596 N N . GLU A 1 72 ? 17.499 -10.629 -15.843 1.00 90.44 72 GLU A N 1
ATOM 597 C CA . GLU A 1 72 ? 18.597 -10.868 -16.792 1.00 90.44 72 GLU A CA 1
ATOM 598 C C . GLU A 1 72 ? 18.178 -10.669 -18.261 1.00 90.44 72 GLU A C 1
ATOM 600 O O . GLU A 1 72 ? 18.908 -10.083 -19.059 1.00 90.44 72 GLU A O 1
ATOM 605 N N . MET A 1 73 ? 16.984 -11.130 -18.640 1.00 90.19 73 MET A N 1
ATOM 606 C CA . MET A 1 73 ? 16.472 -10.954 -20.001 1.00 90.19 73 MET A CA 1
ATOM 607 C C . MET A 1 73 ? 16.049 -9.502 -20.256 1.00 90.19 73 MET A C 1
ATOM 609 O O . MET A 1 73 ? 16.185 -9.022 -21.381 1.00 90.19 73 MET A O 1
ATOM 613 N N . GLU A 1 74 ? 15.553 -8.792 -19.240 1.00 93.06 74 GLU A N 1
ATOM 614 C CA . GLU A 1 74 ? 15.261 -7.358 -19.341 1.00 93.06 74 GLU A CA 1
ATOM 615 C C . GLU A 1 74 ? 16.533 -6.555 -19.611 1.00 93.06 74 GLU A C 1
ATOM 617 O O . GLU A 1 74 ? 16.561 -5.765 -20.559 1.00 93.06 74 GLU A O 1
ATOM 622 N N . ASP A 1 75 ? 17.603 -6.831 -18.866 1.00 94.44 75 ASP A N 1
ATOM 623 C CA . ASP A 1 75 ? 18.906 -6.191 -19.048 1.00 94.44 75 ASP A CA 1
ATOM 624 C C . ASP A 1 75 ? 19.470 -6.444 -20.451 1.00 94.44 75 ASP A C 1
ATOM 626 O O . ASP A 1 75 ? 19.942 -5.516 -21.115 1.00 94.44 75 ASP A O 1
ATOM 630 N N . LEU A 1 76 ? 19.355 -7.678 -20.958 1.00 93.50 76 LEU A N 1
ATOM 631 C CA . LEU A 1 76 ? 19.753 -8.013 -22.329 1.00 93.50 76 LEU A CA 1
ATOM 632 C C . LEU A 1 76 ? 18.934 -7.240 -23.372 1.00 93.50 76 LEU A C 1
ATOM 634 O O . LEU A 1 76 ? 19.493 -6.730 -24.347 1.00 93.50 76 LEU A O 1
ATOM 638 N N . VAL A 1 77 ? 17.617 -7.113 -23.175 1.00 93.44 77 VAL A N 1
ATOM 639 C CA . VAL A 1 77 ? 16.739 -6.334 -24.064 1.00 93.44 77 VAL A CA 1
ATOM 640 C C . VAL A 1 77 ? 17.105 -4.850 -24.049 1.00 93.44 77 VAL A C 1
ATOM 642 O O . VAL A 1 77 ? 17.144 -4.233 -25.119 1.00 93.44 77 VAL A O 1
ATOM 645 N N . ILE A 1 78 ? 17.387 -4.279 -22.875 1.00 94.44 78 ILE A N 1
ATOM 646 C CA . ILE A 1 78 ? 17.795 -2.877 -22.725 1.00 94.44 78 ILE A CA 1
ATOM 647 C C . ILE A 1 78 ? 19.141 -2.649 -23.414 1.00 94.44 78 ILE A C 1
ATOM 649 O O . ILE A 1 78 ? 19.232 -1.786 -24.289 1.00 94.44 78 ILE A O 1
ATOM 653 N N . ALA A 1 79 ? 20.148 -3.470 -23.111 1.00 94.50 79 ALA A N 1
ATOM 654 C CA . ALA A 1 79 ? 21.476 -3.357 -23.705 1.00 94.50 79 ALA A CA 1
ATOM 655 C C . ALA A 1 79 ? 21.431 -3.469 -25.238 1.00 94.50 79 ALA A C 1
ATOM 657 O O . ALA A 1 79 ? 22.108 -2.724 -25.950 1.00 94.50 79 ALA A O 1
ATOM 658 N N . GLU A 1 80 ? 20.606 -4.370 -25.773 1.00 95.06 80 GLU A N 1
ATOM 659 C CA . GLU A 1 80 ? 20.457 -4.526 -27.220 1.00 95.06 80 GLU A CA 1
ATOM 660 C C . GLU A 1 80 ? 19.710 -3.345 -27.861 1.00 95.06 80 GLU A C 1
ATOM 662 O O . GLU A 1 80 ? 20.041 -2.920 -28.973 1.00 95.06 80 GLU A O 1
ATOM 667 N N . ARG A 1 81 ? 18.743 -2.749 -27.148 1.00 95.00 81 ARG A N 1
ATOM 668 C CA . ARG A 1 81 ? 18.064 -1.522 -27.588 1.00 95.00 81 ARG A CA 1
ATOM 669 C C . ARG A 1 81 ? 19.006 -0.320 -27.603 1.00 95.00 81 ARG A C 1
ATOM 671 O O . ARG A 1 81 ? 18.909 0.494 -28.520 1.00 95.00 81 ARG A O 1
ATOM 678 N N . GLU A 1 82 ? 19.904 -0.211 -26.631 1.00 94.88 82 GLU A N 1
ATOM 679 C CA . GLU A 1 82 ? 20.904 0.859 -26.568 1.00 94.88 82 GLU A CA 1
ATOM 680 C C . GLU A 1 82 ? 21.934 0.745 -27.698 1.00 94.88 82 GLU A C 1
ATOM 682 O O . GLU A 1 82 ? 22.245 1.743 -28.350 1.00 94.88 82 GLU A O 1
ATOM 687 N N . LYS A 1 83 ? 22.402 -0.474 -28.004 1.00 94.62 83 LYS A N 1
ATOM 688 C CA . LYS A 1 83 ? 23.291 -0.733 -29.153 1.00 94.62 83 LYS A CA 1
ATOM 689 C C . LYS A 1 83 ? 22.617 -0.431 -30.490 1.00 94.62 83 LYS A C 1
ATOM 691 O O . LYS A 1 83 ? 23.277 0.007 -31.437 1.00 94.62 83 LYS A O 1
ATOM 696 N N . HIS A 1 84 ? 21.306 -0.658 -30.581 1.00 93.88 84 HIS A N 1
ATOM 697 C CA . HIS A 1 84 ? 20.546 -0.491 -31.816 1.00 93.88 84 HIS A CA 1
ATOM 698 C C . HIS A 1 84 ? 19.246 0.314 -31.621 1.00 93.88 84 HIS A C 1
ATOM 700 O O . HIS A 1 84 ? 18.147 -0.240 -31.725 1.00 93.88 84 HIS A O 1
ATOM 706 N N . PRO A 1 85 ? 19.325 1.651 -31.451 1.00 93.12 85 PRO A N 1
ATOM 707 C CA . PRO A 1 85 ? 18.160 2.480 -31.118 1.00 93.12 85 PRO A CA 1
ATOM 708 C C . PRO A 1 85 ? 17.034 2.470 -32.163 1.00 93.12 85 PRO A C 1
ATOM 710 O O . PRO A 1 85 ? 15.868 2.669 -31.821 1.00 93.12 85 PRO A O 1
ATOM 713 N N . SER A 1 86 ? 17.368 2.226 -33.437 1.00 95.88 86 SER A N 1
ATOM 714 C CA . SER A 1 86 ? 16.407 2.142 -34.546 1.00 95.88 86 SER A CA 1
ATOM 715 C C . SER A 1 86 ? 15.699 0.787 -34.653 1.00 95.88 86 SER A C 1
ATOM 717 O O . SER A 1 86 ? 14.802 0.624 -35.483 1.00 95.88 86 SER A O 1
ATOM 719 N N . TRP A 1 87 ? 16.095 -0.212 -33.858 1.00 95.69 87 TRP A N 1
ATOM 720 C CA . TRP A 1 87 ? 15.499 -1.541 -33.911 1.00 95.69 87 TRP A CA 1
ATOM 721 C C . TRP A 1 87 ? 14.224 -1.611 -33.071 1.00 95.69 87 TRP A C 1
ATOM 723 O O . TRP A 1 87 ? 14.186 -1.242 -31.899 1.00 95.69 87 TRP A O 1
ATOM 733 N N . GLY A 1 88 ? 13.164 -2.136 -33.685 1.00 93.12 88 GLY A N 1
ATOM 734 C CA . GLY A 1 88 ? 11.934 -2.489 -32.984 1.00 93.12 88 GLY A CA 1
ATOM 735 C C . GLY A 1 88 ? 12.035 -3.837 -32.267 1.00 93.12 88 GLY A C 1
ATOM 736 O O . GLY A 1 88 ? 12.897 -4.666 -32.576 1.00 93.12 88 GLY A O 1
ATOM 737 N N . ALA A 1 89 ? 11.083 -4.091 -31.365 1.00 93.50 89 ALA A N 1
ATOM 738 C CA . ALA A 1 89 ? 11.014 -5.308 -30.553 1.00 93.50 89 ALA A CA 1
ATOM 739 C C . ALA A 1 89 ? 11.166 -6.632 -31.340 1.00 93.50 89 ALA A C 1
ATOM 741 O O . ALA A 1 89 ? 11.903 -7.498 -30.870 1.00 93.50 89 ALA A O 1
ATOM 742 N N . PRO A 1 90 ? 10.582 -6.816 -32.547 1.00 95.75 90 PRO A N 1
ATOM 743 C CA . PRO A 1 90 ? 10.765 -8.060 -33.302 1.00 95.75 90 PRO A CA 1
ATOM 744 C C . PRO A 1 90 ? 12.226 -8.350 -33.661 1.00 95.75 90 PRO A C 1
ATOM 746 O O . PRO A 1 90 ? 12.645 -9.505 -33.661 1.00 95.75 90 PRO A O 1
ATOM 749 N N . LYS A 1 91 ? 13.010 -7.306 -33.953 1.00 94.88 91 LYS A N 1
ATOM 750 C CA . LYS A 1 91 ? 14.406 -7.439 -34.379 1.00 94.88 91 LYS A CA 1
ATOM 751 C C . LYS A 1 91 ? 15.324 -7.727 -33.197 1.00 94.88 91 LYS A C 1
ATOM 753 O O . LYS A 1 91 ? 16.175 -8.601 -33.302 1.00 94.88 91 LYS A O 1
ATOM 758 N N . ILE A 1 92 ? 15.077 -7.053 -32.073 1.00 94.69 92 ILE A N 1
ATOM 759 C CA . ILE A 1 92 ? 15.760 -7.312 -30.800 1.00 94.69 92 ILE A CA 1
ATOM 760 C C . ILE A 1 92 ? 15.481 -8.743 -30.343 1.00 94.69 92 ILE A C 1
ATOM 762 O O . ILE A 1 92 ? 16.415 -9.495 -30.097 1.00 94.69 92 ILE A O 1
ATOM 766 N N . ARG A 1 93 ? 14.214 -9.179 -30.355 1.00 93.62 93 ARG A N 1
ATOM 767 C CA . ARG A 1 93 ? 13.852 -10.566 -30.034 1.00 93.62 93 ARG A CA 1
ATOM 768 C C . ARG A 1 93 ? 14.566 -11.566 -30.943 1.00 93.62 93 ARG A C 1
ATOM 770 O O . ARG A 1 93 ? 15.163 -12.511 -30.450 1.00 93.62 93 ARG A O 1
ATOM 777 N N . ALA A 1 94 ? 14.527 -11.360 -32.261 1.00 94.75 94 ALA A N 1
ATOM 778 C CA . ALA A 1 94 ? 15.185 -12.260 -33.208 1.00 94.75 94 ALA A CA 1
ATOM 779 C C . ALA A 1 94 ? 16.708 -12.320 -33.013 1.00 94.75 94 ALA A C 1
ATOM 781 O O . ALA A 1 94 ? 17.314 -13.352 -33.296 1.00 94.75 94 ALA A O 1
ATOM 782 N N . ARG A 1 95 ? 17.325 -11.224 -32.557 1.00 94.25 95 ARG A N 1
ATOM 783 C CA . ARG A 1 95 ? 18.746 -11.172 -32.222 1.00 94.25 95 ARG A CA 1
ATOM 784 C C . ARG A 1 95 ? 19.040 -11.942 -30.937 1.00 94.25 95 ARG A C 1
ATOM 786 O O . ARG A 1 95 ? 19.849 -12.863 -30.980 1.00 94.25 95 ARG A O 1
ATOM 793 N N . LEU A 1 96 ? 18.327 -11.637 -29.854 1.00 92.44 96 LEU A N 1
ATOM 794 C CA . LEU A 1 96 ? 18.523 -12.279 -28.553 1.00 92.44 96 LEU A CA 1
ATOM 795 C C . LEU A 1 96 ? 18.240 -13.783 -28.599 1.00 92.44 96 LEU A C 1
ATOM 797 O O . LEU A 1 96 ? 19.048 -14.556 -28.106 1.00 92.44 96 LEU A O 1
ATOM 801 N N . SER A 1 97 ? 17.183 -14.225 -29.291 1.00 91.31 97 SER A N 1
ATOM 802 C CA . SER A 1 97 ? 16.894 -15.660 -29.463 1.00 91.31 97 SER A CA 1
ATOM 803 C C . SER A 1 97 ? 17.971 -16.428 -30.244 1.00 91.31 97 SER A C 1
ATOM 805 O O . SER A 1 97 ? 17.957 -17.653 -30.241 1.00 91.31 97 SER A O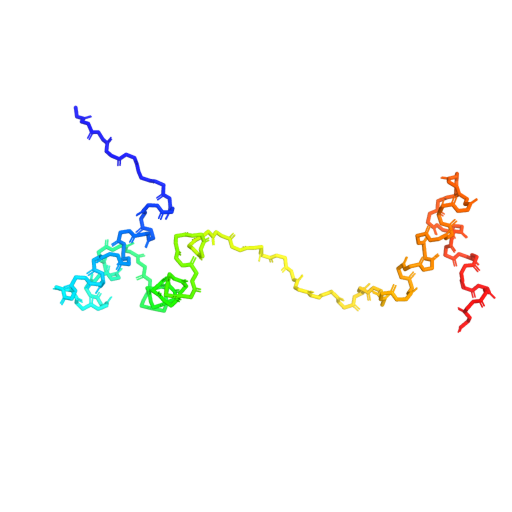 1
ATOM 807 N N . ARG A 1 98 ? 18.870 -15.742 -30.967 1.00 91.38 98 ARG A N 1
ATOM 808 C CA . ARG A 1 98 ? 20.010 -16.377 -31.651 1.00 91.38 98 ARG A CA 1
ATOM 809 C C . ARG A 1 98 ? 21.260 -16.426 -30.778 1.00 91.38 98 ARG A C 1
ATOM 811 O O . ARG A 1 98 ? 22.053 -17.343 -30.941 1.00 91.38 98 ARG A O 1
ATOM 818 N N . GLU A 1 99 ? 21.457 -15.427 -29.923 1.00 87.62 99 GLU A N 1
ATOM 819 C CA . GLU A 1 99 ? 22.625 -15.327 -29.038 1.00 87.62 99 GLU A CA 1
ATOM 820 C C . GLU A 1 99 ? 22.437 -16.116 -27.733 1.00 87.62 99 GLU A C 1
ATOM 822 O O . GLU A 1 99 ? 23.411 -16.629 -27.189 1.00 87.62 99 GLU A O 1
ATOM 827 N N . HIS A 1 100 ? 21.188 -16.272 -27.286 1.00 81.81 100 HIS A N 1
ATOM 828 C CA . HIS A 1 100 ? 20.795 -16.947 -26.050 1.00 81.81 100 HIS A CA 1
ATOM 829 C C . HIS A 1 100 ? 19.638 -17.936 -26.332 1.00 81.81 100 HIS A C 1
ATOM 831 O O . HIS A 1 100 ? 18.473 -17.538 -26.230 1.00 81.81 100 HIS A O 1
ATOM 837 N N . PRO A 1 101 ? 19.931 -19.177 -26.780 1.00 69.06 101 PRO A N 1
ATOM 838 C CA . PRO A 1 101 ? 18.918 -20.197 -27.074 1.00 69.06 101 PRO A CA 1
ATOM 839 C C . PRO A 1 101 ? 18.255 -20.799 -25.828 1.00 69.06 101 PRO A C 1
ATOM 841 O O . PRO A 1 101 ? 18.925 -20.897 -24.776 1.00 69.06 101 PRO A O 1
#

pLDDT: mean 91.04, std 9.44, range [44.66, 98.06]

Nearest PDB structures (foldseek):
  7svw-assembly1_B  TM=5.912E-01  e=4.490E-02  [Scytonema hofmanni] UTEX 2349
  8rkv-assembly1_R  TM=5.903E-01  e=5.030E-02  Scytonema hofmannii
  1hlv-assembly1_A  TM=4.143E-01  e=2.472E-01  Homo sapiens
  7qh5-assembly1_A  TM=4.639E-01  e=9.142E-01  Streptomyces tsukubensis NRRL18488

Secondary structure (DSSP, 8-state):
-------HHHHHHHHHHHHHHSSS-HHHHHHHTT--HHHHHHHHHHHHHHTTGGGSPPP-S-S--TTPPPHHHHHHHHHHHHH-TT--HHHHHHHHHHH--

Solvent-accessible surface area (backbone atoms only — not comparable to full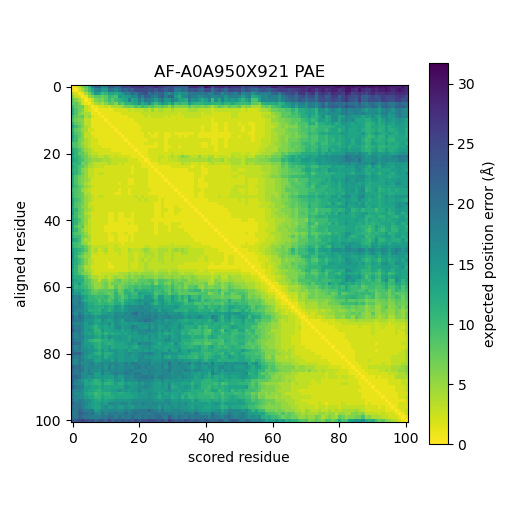-atom values): 6305 Å² total; per-residue (Å²): 132,91,77,82,86,73,52,75,59,55,53,56,48,48,53,39,52,50,52,69,70,63,86,46,55,65,69,58,48,18,61,74,72,74,47,52,60,70,57,48,53,51,50,42,53,30,32,75,74,50,39,78,70,45,62,53,88,70,84,85,68,74,93,71,57,98,84,60,75,56,69,71,58,51,52,51,53,51,55,51,38,69,78,36,74,88,56,52,69,72,56,51,49,60,49,47,55,69,80,58,120